Protein AF-A0A0F8Z8N8-F1 (afdb_monomer)

Secondary structure (DSSP, 8-state):
-----HHHHHHHHH-HHHHHHHHHHHHHHHHHHSS--BTTTB-EE-TTSEEESBTTB----EETTTS-HHHHHHH-HHHHHHH----

Mean predicted aligned error: 6.95 Å

Sequence (87 aa):
VFGQSREKVKEELSNPQFQHGIALVMRSIAQFIGGCKVGRSYRAIQPDGIVTPCVFMPLAVGDLKQEKFIDIWNHSPILAEIRVRDD

Solvent-accessible surface area (backbone atoms only — not comparable to full-atom values): 5344 Å² total; per-residue (Å²): 143,72,99,69,55,74,67,59,53,51,57,54,61,66,35,67,70,54,44,51,54,50,49,54,54,47,59,73,44,36,78,78,76,43,79,86,46,45,56,72,77,48,65,29,73,45,100,89,36,40,27,21,47,36,90,89,39,97,47,80,55,43,42,58,88,80,45,57,67,67,53,44,65,77,65,26,65,71,44,56,56,64,52,59,73,89,130

Foldseek 3Di:
DDPDDPVVVVVCCVDPVSVVVVVVVCVVCCLPPPDDCFLPPDWDADPQQFIGSHPPGPDGQDGVVVDPPVCSSPPGPVSVVVSDDDD

pLDDT: mean 89.25, std 8.98, range [49.53, 97.94]

Structure (mmCIF, N/CA/C/O backbone):
data_AF-A0A0F8Z8N8-F1
#
_entry.id   AF-A0A0F8Z8N8-F1
#
loop_
_atom_site.group_PDB
_atom_site.id
_atom_site.type_symbol
_atom_site.label_atom_id
_atom_site.label_alt_id
_atom_site.label_comp_id
_atom_site.label_asym_id
_atom_site.label_entity_id
_atom_site.label_seq_id
_atom_site.pdbx_PDB_ins_code
_atom_site.Cartn_x
_atom_site.Cartn_y
_atom_site.Cartn_z
_atom_site.occupancy
_atom_site.B_iso_or_equiv
_atom_site.auth_seq_id
_atom_site.auth_comp_id
_atom_site.auth_asym_id
_atom_site.auth_atom_id
_atom_site.pdbx_PDB_model_num
ATOM 1 N N . VAL A 1 1 ? 21.656 -15.903 -14.206 1.00 49.53 1 VAL A N 1
ATOM 2 C CA . VAL A 1 1 ? 20.395 -16.533 -14.673 1.00 49.53 1 VAL A CA 1
ATOM 3 C C . VAL A 1 1 ? 20.145 -16.303 -16.164 1.00 49.53 1 VAL A C 1
ATOM 5 O O . VAL A 1 1 ? 19.619 -17.201 -16.795 1.00 49.53 1 VAL A O 1
ATOM 8 N N . PHE A 1 2 ? 20.624 -15.211 -16.776 1.00 61.41 2 PHE A N 1
ATOM 9 C CA . PHE A 1 2 ? 20.548 -15.027 -18.234 1.00 61.41 2 PHE A CA 1
ATOM 10 C C . PHE A 1 2 ? 21.934 -14.701 -18.792 1.00 61.41 2 PHE A C 1
A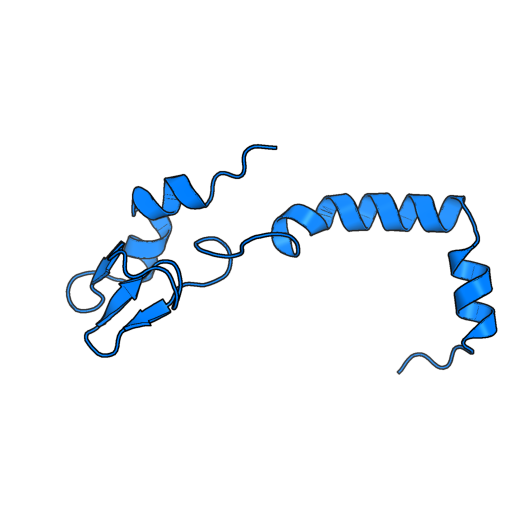TOM 12 O O . PHE A 1 2 ? 22.357 -13.558 -18.710 1.00 61.41 2 PHE A O 1
ATOM 19 N N . GLY A 1 3 ? 22.675 -15.706 -19.271 1.00 76.12 3 GLY A N 1
ATOM 20 C CA . GLY A 1 3 ? 24.081 -15.607 -19.704 1.00 76.12 3 GLY A CA 1
ATOM 21 C C . GLY A 1 3 ? 24.330 -14.764 -20.963 1.00 76.12 3 GLY A C 1
ATOM 22 O O . GLY A 1 3 ? 24.983 -15.230 -21.889 1.00 76.12 3 GLY A O 1
ATOM 23 N N . GLN A 1 4 ? 23.801 -13.544 -21.020 1.00 82.19 4 GLN A N 1
ATOM 24 C CA . GLN A 1 4 ? 24.054 -12.580 -22.084 1.00 82.19 4 GLN A CA 1
ATOM 25 C C . GLN A 1 4 ? 25.169 -11.604 -21.690 1.00 82.19 4 GLN A C 1
ATOM 27 O O . GLN A 1 4 ? 25.274 -11.191 -20.533 1.00 82.19 4 GLN A O 1
ATOM 32 N N . SER A 1 5 ? 25.995 -11.220 -22.667 1.00 88.19 5 SER A N 1
ATOM 33 C CA . SER A 1 5 ? 26.995 -10.163 -22.500 1.00 88.19 5 SER A CA 1
ATOM 34 C C . SER A 1 5 ? 26.336 -8.781 -22.506 1.00 88.19 5 SER A C 1
ATOM 36 O O . SER A 1 5 ? 25.294 -8.570 -23.134 1.00 88.19 5 SER A O 1
ATOM 38 N N . ARG A 1 6 ? 26.945 -7.812 -21.810 1.00 86.56 6 ARG A N 1
ATOM 39 C CA . ARG A 1 6 ? 26.428 -6.433 -21.723 1.00 86.56 6 ARG A CA 1
ATOM 40 C C . ARG A 1 6 ? 26.326 -5.769 -23.095 1.00 86.56 6 ARG A C 1
ATOM 42 O O . ARG A 1 6 ? 25.442 -4.949 -23.311 1.00 86.56 6 ARG A O 1
ATOM 49 N N . GLU A 1 7 ? 27.231 -6.114 -23.997 1.00 90.44 7 GLU A N 1
ATOM 50 C CA . GLU A 1 7 ? 27.321 -5.593 -25.357 1.00 90.44 7 GLU A CA 1
ATOM 51 C C . GLU A 1 7 ? 26.111 -6.042 -26.176 1.00 90.44 7 GLU A C 1
ATOM 53 O O . GLU A 1 7 ? 25.436 -5.206 -26.772 1.00 90.44 7 GLU A O 1
ATOM 58 N N . LYS A 1 8 ? 25.764 -7.333 -26.096 1.00 87.50 8 LYS A N 1
ATOM 59 C CA . LYS A 1 8 ? 24.601 -7.898 -26.785 1.00 87.50 8 LYS A CA 1
ATOM 60 C C . LYS A 1 8 ? 23.288 -7.303 -26.274 1.00 87.50 8 LYS A C 1
ATOM 62 O O . LYS A 1 8 ? 22.410 -6.971 -27.060 1.00 87.50 8 LYS A O 1
ATOM 67 N N . VAL A 1 9 ? 23.182 -7.091 -24.960 1.00 88.75 9 VAL A N 1
ATOM 68 C CA . VAL A 1 9 ? 22.015 -6.425 -24.358 1.00 88.75 9 VA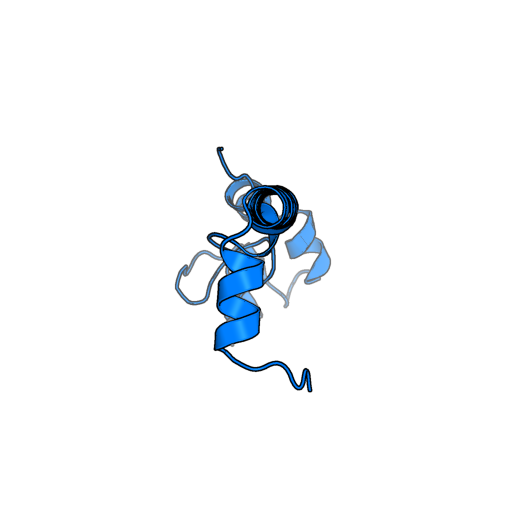L A CA 1
ATOM 69 C C . VAL A 1 9 ? 21.880 -4.981 -24.850 1.00 88.75 9 VAL A C 1
ATOM 71 O O . VAL A 1 9 ? 20.774 -4.537 -25.140 1.00 88.75 9 VAL A O 1
ATOM 74 N N . LYS A 1 10 ? 22.985 -4.232 -24.966 1.00 89.25 10 LYS A N 1
ATOM 75 C CA . LYS A 1 10 ? 22.954 -2.856 -25.490 1.00 89.25 10 LYS A CA 1
ATOM 76 C C . LYS A 1 10 ? 22.523 -2.799 -26.955 1.00 89.25 10 LYS A C 1
ATOM 78 O O . LYS A 1 10 ? 21.804 -1.875 -27.317 1.00 89.25 10 LYS A O 1
ATOM 83 N N . GLU A 1 11 ? 22.961 -3.757 -27.766 1.00 90.88 11 GLU A N 1
ATOM 84 C CA . GLU A 1 11 ? 22.576 -3.870 -29.175 1.00 90.88 11 GLU A CA 1
ATOM 85 C C . GLU A 1 11 ? 21.090 -4.225 -29.340 1.00 90.88 11 GLU A C 1
ATOM 87 O O . GLU A 1 11 ? 20.389 -3.604 -30.133 1.00 90.88 11 GLU A O 1
ATOM 92 N N . GLU A 1 12 ? 20.560 -5.153 -28.539 1.00 88.94 12 GLU A N 1
ATOM 93 C CA . GLU A 1 12 ? 19.119 -5.442 -28.539 1.00 88.94 12 GLU A CA 1
ATOM 94 C C . GLU A 1 12 ? 18.306 -4.228 -28.058 1.00 88.94 12 GLU A C 1
ATOM 96 O O . GLU A 1 12 ? 17.304 -3.862 -28.673 1.00 88.94 12 GLU A O 1
ATOM 101 N N . LEU A 1 13 ? 18.768 -3.543 -27.006 1.00 88.69 13 LEU A N 1
ATOM 102 C CA . LEU A 1 13 ? 18.117 -2.345 -26.472 1.00 88.69 13 LEU A CA 1
ATOM 103 C C . LEU A 1 13 ? 18.193 -1.126 -27.395 1.00 88.69 13 LEU A C 1
ATOM 105 O O . LEU A 1 13 ? 17.402 -0.209 -27.193 1.00 88.69 13 LEU A O 1
ATOM 109 N N . SER A 1 14 ? 19.105 -1.062 -28.369 1.00 90.00 14 SER A N 1
ATOM 110 C CA . SER A 1 14 ? 19.181 0.054 -29.324 1.00 90.00 14 SER A CA 1
ATOM 111 C C . SER A 1 14 ? 18.228 -0.106 -30.515 1.00 90.00 14 SER A C 1
ATOM 113 O O . SER A 1 14 ? 17.992 0.867 -31.231 1.00 90.00 14 SER A O 1
ATOM 115 N N . ASN A 1 15 ? 17.635 -1.291 -30.706 1.00 94.19 15 ASN A N 1
ATOM 116 C CA . ASN A 1 15 ? 16.670 -1.560 -31.769 1.00 94.19 15 ASN A CA 1
ATOM 117 C C . ASN A 1 15 ? 15.325 -0.832 -31.510 1.00 94.19 15 ASN A C 1
ATOM 119 O O . ASN A 1 15 ? 14.646 -1.146 -30.527 1.00 94.19 15 ASN A O 1
ATOM 123 N N . PRO A 1 16 ? 14.871 0.080 -32.396 1.00 92.88 16 PRO A N 1
ATOM 124 C CA . PRO A 1 16 ? 13.646 0.859 -32.187 1.00 92.88 16 PRO A CA 1
ATOM 125 C C . PRO A 1 16 ? 12.358 0.028 -32.084 1.00 92.88 16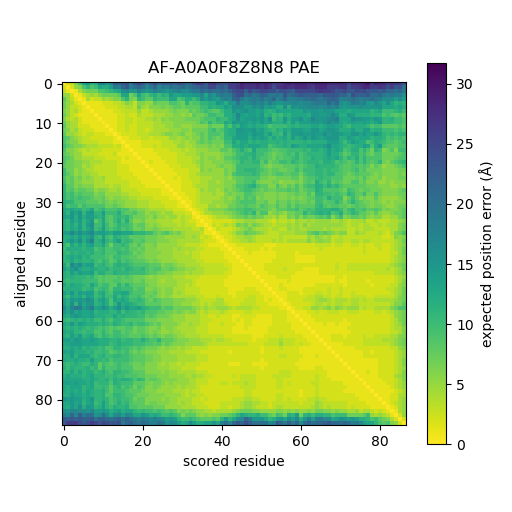 PRO A C 1
ATOM 127 O O . PRO A 1 16 ? 11.487 0.352 -31.277 1.00 92.88 16 PRO A O 1
ATOM 130 N N . GLN A 1 17 ? 12.225 -1.060 -32.853 1.00 92.12 17 GLN A N 1
ATOM 131 C CA . GLN A 1 17 ? 11.074 -1.968 -32.753 1.00 92.12 17 GLN A CA 1
ATOM 132 C C . GLN A 1 17 ? 11.030 -2.639 -31.378 1.00 92.12 17 GLN A C 1
ATOM 134 O O . GLN A 1 17 ? 9.965 -2.738 -30.764 1.00 92.12 17 GLN A O 1
ATOM 139 N N . PHE A 1 18 ? 12.191 -3.066 -30.877 1.00 91.25 18 PHE A N 1
ATOM 140 C CA . PHE A 1 18 ? 12.297 -3.673 -29.554 1.00 91.25 18 PHE A CA 1
ATOM 141 C C . PHE A 1 18 ? 11.990 -2.659 -28.445 1.00 91.25 18 PHE A C 1
ATOM 143 O O . PHE A 1 18 ? 11.191 -2.941 -27.551 1.00 91.25 18 PHE A O 1
ATOM 150 N N . GLN A 1 19 ? 12.535 -1.443 -28.548 1.00 92.31 19 GLN A N 1
ATOM 151 C CA . GLN A 1 19 ? 12.227 -0.340 -27.635 1.00 92.31 19 GLN A CA 1
ATOM 152 C C . GLN A 1 19 ? 10.733 -0.003 -27.616 1.00 92.31 19 GLN A C 1
ATOM 154 O O . GLN A 1 19 ? 10.168 0.204 -26.543 1.00 92.31 19 GLN A O 1
ATOM 159 N N . HIS A 1 20 ? 10.078 0.027 -28.779 1.00 92.50 20 HIS A N 1
ATOM 160 C CA . HIS A 1 20 ? 8.644 0.289 -28.872 1.00 92.50 20 HIS A CA 1
ATOM 161 C C . HIS A 1 20 ? 7.819 -0.811 -28.188 1.00 92.50 20 HIS A C 1
ATOM 163 O O . HIS A 1 20 ? 6.898 -0.509 -27.426 1.00 92.50 20 HIS A O 1
ATOM 169 N N . GLY A 1 21 ? 8.192 -2.080 -28.390 1.00 92.88 21 GLY A N 1
ATOM 170 C CA . GLY A 1 21 ? 7.582 -3.215 -27.697 1.00 92.88 21 GLY A CA 1
ATOM 171 C C . GLY A 1 21 ? 7.729 -3.119 -26.176 1.00 92.88 21 GLY A C 1
ATOM 172 O O . GLY A 1 21 ? 6.739 -3.223 -25.451 1.00 92.88 21 GLY A O 1
ATOM 173 N N . ILE A 1 22 ? 8.939 -2.825 -25.685 1.00 92.19 22 ILE A N 1
ATOM 174 C CA . ILE A 1 22 ? 9.179 -2.581 -24.255 1.00 92.19 22 ILE A CA 1
ATOM 175 C C . ILE A 1 22 ? 8.343 -1.403 -23.758 1.00 92.19 22 ILE A C 1
ATOM 177 O O . ILE A 1 22 ? 7.737 -1.501 -22.697 1.00 92.19 22 ILE A O 1
ATOM 181 N N . ALA A 1 23 ? 8.274 -0.298 -24.502 1.00 90.19 23 ALA A N 1
ATOM 182 C CA . ALA A 1 23 ? 7.524 0.882 -24.091 1.00 90.19 23 ALA A CA 1
ATOM 183 C C . ALA A 1 23 ? 6.026 0.586 -23.915 1.00 90.19 23 ALA A C 1
ATOM 185 O O . ALA A 1 23 ? 5.424 1.075 -22.961 1.00 90.19 23 ALA A O 1
ATOM 186 N N . LEU A 1 24 ? 5.427 -0.226 -24.790 1.00 91.62 24 LEU A N 1
ATOM 187 C CA . LEU A 1 24 ? 4.032 -0.664 -24.657 1.00 91.62 24 LEU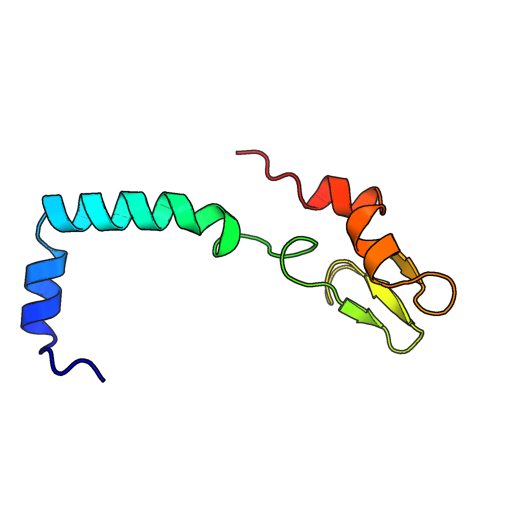 A CA 1
ATOM 188 C C . LEU A 1 24 ? 3.819 -1.496 -23.387 1.00 91.62 24 LEU A C 1
ATOM 190 O O . LEU A 1 24 ? 2.921 -1.194 -22.602 1.00 91.62 24 LEU A O 1
ATOM 194 N N . VAL A 1 25 ? 4.689 -2.481 -23.144 1.00 91.81 25 VAL A N 1
ATOM 195 C CA . VAL A 1 25 ? 4.635 -3.316 -21.932 1.00 91.81 25 VAL A CA 1
ATOM 196 C C . VAL A 1 25 ? 4.839 -2.470 -20.676 1.00 91.81 25 VAL A C 1
ATOM 198 O O . VAL A 1 25 ? 4.111 -2.610 -19.695 1.00 91.81 25 VAL A O 1
ATOM 201 N N . MET A 1 26 ? 5.799 -1.548 -20.706 1.00 89.69 26 MET A N 1
ATOM 202 C CA . MET A 1 26 ? 6.075 -0.648 -19.591 1.00 89.69 26 MET A CA 1
ATOM 203 C C . MET A 1 26 ? 4.872 0.241 -19.290 1.00 89.69 26 MET A C 1
ATOM 205 O O . MET A 1 26 ? 4.515 0.378 -18.124 1.00 89.69 26 MET A O 1
ATOM 209 N N . ARG A 1 27 ? 4.191 0.785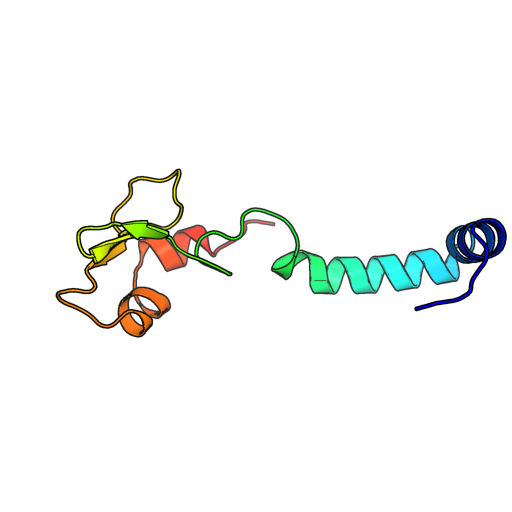 -20.309 1.00 87.25 27 ARG A N 1
ATOM 210 C CA . ARG A 1 27 ? 2.952 1.556 -20.113 1.00 87.25 27 ARG A CA 1
ATOM 211 C C . ARG A 1 27 ? 1.855 0.713 -19.468 1.00 87.25 27 ARG A C 1
ATOM 213 O O . ARG A 1 27 ? 1.236 1.185 -18.519 1.00 87.25 27 ARG A O 1
ATOM 220 N N . SER A 1 28 ? 1.653 -0.531 -19.911 1.00 87.19 28 SER A N 1
ATOM 221 C CA . SER A 1 28 ? 0.600 -1.386 -19.346 1.00 87.19 28 SER A CA 1
ATOM 222 C C . SER A 1 28 ? 0.854 -1.767 -17.885 1.00 87.19 28 SER A C 1
ATOM 224 O O . SER A 1 28 ? -0.093 -1.926 -17.117 1.00 87.19 28 SER A O 1
ATOM 226 N N . ILE A 1 29 ? 2.121 -1.891 -17.470 1.00 88.38 29 ILE A N 1
ATOM 227 C CA . ILE A 1 29 ? 2.460 -2.221 -16.076 1.00 88.38 29 ILE A CA 1
ATOM 228 C C . ILE A 1 29 ? 2.688 -0.986 -15.195 1.00 88.38 29 ILE A C 1
ATOM 230 O O . ILE A 1 29 ? 2.599 -1.093 -13.969 1.00 88.38 29 ILE A O 1
ATOM 234 N N . ALA A 1 30 ? 2.950 0.187 -15.784 1.00 85.50 30 ALA A N 1
ATOM 235 C CA . ALA A 1 30 ? 3.297 1.419 -15.071 1.00 85.50 30 ALA A CA 1
ATOM 236 C C . ALA A 1 30 ? 2.243 1.839 -14.042 1.00 85.50 30 ALA A C 1
ATOM 238 O O . ALA A 1 30 ? 2.596 2.412 -13.012 1.00 85.50 30 ALA A O 1
ATOM 239 N N . GLN A 1 31 ? 0.966 1.532 -14.271 1.00 76.44 31 GLN A N 1
ATOM 240 C CA . GLN A 1 31 ? -0.099 1.815 -13.306 1.00 76.44 31 GLN A CA 1
ATOM 241 C C . GLN A 1 31 ? 0.053 1.032 -11.990 1.00 76.44 31 GLN A C 1
ATOM 243 O O . GLN A 1 31 ? -0.327 1.538 -10.933 1.00 76.44 31 GLN A O 1
ATOM 248 N N . PHE A 1 32 ? 0.663 -0.156 -12.036 1.00 77.75 32 PHE A N 1
ATOM 249 C CA . PHE A 1 32 ? 0.885 -1.026 -10.879 1.00 77.75 32 PHE A CA 1
ATOM 250 C C . PHE A 1 32 ? 2.263 -0.805 -10.246 1.00 77.75 32 PHE A C 1
ATOM 252 O O . PHE A 1 32 ? 2.409 -0.764 -9.020 1.00 77.75 32 PHE A O 1
ATOM 259 N N . ILE A 1 33 ? 3.300 -0.666 -11.080 1.00 83.62 33 ILE A N 1
ATOM 260 C CA . ILE A 1 33 ? 4.681 -0.574 -10.593 1.00 83.62 33 ILE A CA 1
ATOM 261 C C . ILE A 1 33 ? 5.128 0.864 -10.314 1.00 83.62 33 ILE A C 1
ATOM 263 O O . ILE A 1 33 ? 5.948 1.056 -9.419 1.00 83.62 33 ILE A O 1
ATOM 267 N N . GLY A 1 34 ? 4.567 1.854 -11.009 1.00 81.19 34 GLY A N 1
ATOM 268 C CA . GLY A 1 34 ? 4.945 3.260 -10.898 1.00 81.19 34 GLY A CA 1
ATOM 269 C C . GLY A 1 34 ? 4.092 4.064 -9.911 1.00 81.19 34 GLY A C 1
ATOM 270 O O . GLY A 1 34 ? 2.936 3.738 -9.623 1.00 81.19 34 GLY A O 1
ATOM 271 N N . GLY A 1 35 ? 4.672 5.160 -9.420 1.00 83.62 35 GLY A N 1
ATOM 272 C CA . GLY A 1 35 ? 4.005 6.129 -8.548 1.00 83.62 35 GLY A CA 1
ATOM 273 C C . GLY A 1 35 ? 3.759 5.650 -7.112 1.00 83.62 35 GLY A C 1
ATOM 274 O O . GLY A 1 35 ? 4.255 4.611 -6.672 1.00 83.62 35 GLY A O 1
ATOM 275 N N . CYS A 1 36 ? 2.981 6.439 -6.368 1.00 86.38 36 CYS A N 1
ATOM 276 C CA . CYS A 1 36 ? 2.642 6.185 -4.967 1.00 86.38 36 CYS A CA 1
ATOM 277 C C . CYS A 1 36 ? 1.754 4.938 -4.815 1.00 86.38 36 CYS A C 1
ATOM 279 O O . CYS A 1 36 ? 0.666 4.879 -5.379 1.00 86.38 36 CYS A O 1
ATOM 281 N N . LYS A 1 37 ? 2.188 3.926 -4.056 1.00 86.19 37 LYS A N 1
ATOM 282 C CA . LYS A 1 37 ? 1.471 2.635 -3.929 1.00 86.19 37 LYS A CA 1
ATOM 283 C C . LYS A 1 37 ? 0.467 2.574 -2.773 1.00 86.19 37 LYS A C 1
ATOM 285 O O . LYS A 1 37 ? -0.157 1.533 -2.550 1.00 86.19 37 LYS A O 1
ATOM 290 N N . VAL A 1 38 ? 0.335 3.673 -2.039 1.00 88.25 38 VAL A N 1
ATOM 291 C CA . VAL A 1 38 ? -0.540 3.824 -0.875 1.00 88.25 38 VAL A CA 1
ATOM 292 C C . VAL A 1 38 ? -1.974 3.465 -1.255 1.00 88.25 38 VAL A C 1
ATOM 294 O O . VAL A 1 38 ? -2.474 3.881 -2.296 1.00 88.25 38 VAL A O 1
ATOM 297 N N . GLY A 1 39 ? -2.611 2.610 -0.454 1.00 82.19 39 GLY A N 1
ATOM 298 C CA . GLY A 1 39 ? -3.986 2.168 -0.692 1.00 82.19 39 GLY A CA 1
ATOM 299 C C . GLY A 1 39 ? -4.174 1.221 -1.886 1.00 82.19 39 GLY A C 1
ATOM 300 O O . GLY A 1 39 ? -5.236 0.611 -1.982 1.00 82.19 39 GLY A O 1
ATOM 301 N N . ARG A 1 40 ? -3.167 1.042 -2.757 1.00 85.88 40 ARG A N 1
ATOM 302 C CA . ARG A 1 40 ? -3.214 0.180 -3.956 1.00 85.88 40 ARG A CA 1
ATOM 303 C C . ARG A 1 40 ? -2.457 -1.131 -3.774 1.00 85.88 40 ARG A C 1
ATOM 305 O O . ARG A 1 40 ? -2.955 -2.180 -4.162 1.00 85.88 40 ARG A O 1
ATOM 312 N N . SER A 1 41 ? -1.271 -1.076 -3.171 1.00 88.31 41 SER A N 1
ATOM 313 C CA . SER A 1 41 ? -0.430 -2.261 -2.942 1.00 88.31 41 SER A CA 1
ATOM 314 C C . SER A 1 41 ? -0.150 -2.525 -1.469 1.00 88.31 41 SER A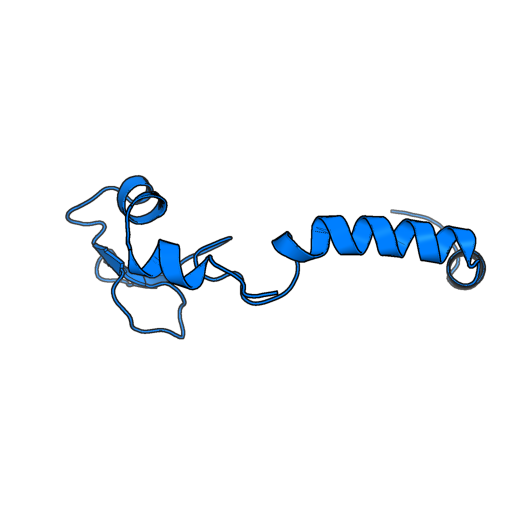 C 1
ATOM 316 O O . SER A 1 41 ? 0.116 -3.665 -1.108 1.00 88.31 41 SER A O 1
ATOM 318 N N . TYR A 1 42 ? -0.182 -1.495 -0.621 1.00 91.31 42 TYR A N 1
ATOM 319 C CA . TYR A 1 42 ? 0.073 -1.656 0.808 1.00 91.31 42 TYR A CA 1
ATOM 320 C C . TYR A 1 42 ? -0.657 -0.609 1.651 1.00 91.31 42 TYR A C 1
ATOM 322 O O . TYR A 1 42 ? -1.172 0.390 1.134 1.00 91.31 42 TYR A O 1
ATOM 330 N N . ARG A 1 43 ? -0.660 -0.871 2.962 1.00 92.94 43 ARG A N 1
ATOM 331 C CA . ARG A 1 43 ? -1.007 0.049 4.051 1.00 92.94 43 ARG A CA 1
ATOM 332 C C . ARG A 1 43 ? -0.082 -0.173 5.237 1.00 92.94 43 ARG A C 1
ATOM 334 O O . ARG A 1 43 ? 0.615 -1.185 5.283 1.00 92.94 43 ARG A O 1
ATOM 341 N N . ALA A 1 44 ? -0.089 0.765 6.171 1.00 95.06 44 ALA A N 1
ATOM 342 C CA . ALA A 1 44 ? 0.589 0.617 7.446 1.00 95.06 44 ALA A CA 1
ATOM 343 C C . ALA A 1 44 ? -0.420 0.243 8.538 1.00 95.06 44 ALA A C 1
ATOM 345 O O . ALA A 1 44 ? -1.571 0.676 8.518 1.00 95.06 44 ALA A O 1
ATOM 346 N N . ILE A 1 45 ? 0.019 -0.602 9.467 1.00 96.12 45 ILE A N 1
ATOM 347 C CA . ILE A 1 45 ? -0.731 -0.973 10.665 1.00 96.12 45 ILE A CA 1
ATOM 348 C C . ILE A 1 45 ? 0.101 -0.487 11.842 1.00 96.12 45 ILE A C 1
ATOM 350 O O . ILE A 1 45 ? 1.268 -0.860 11.978 1.00 96.12 45 ILE A O 1
ATOM 354 N N . GLN A 1 46 ? -0.497 0.361 12.664 1.00 95.56 46 GLN A N 1
ATOM 355 C CA . GLN A 1 46 ? 0.131 0.919 13.847 1.00 95.56 46 GLN A CA 1
ATOM 356 C C . GLN A 1 46 ? 0.093 -0.097 15.002 1.00 95.56 46 GLN A C 1
ATOM 358 O O . GLN A 1 46 ? -0.748 -1.001 15.001 1.00 95.56 46 GLN A O 1
ATOM 363 N N . PRO A 1 47 ? 0.981 0.024 16.009 1.00 95.56 47 PRO A N 1
ATOM 364 C CA . PRO A 1 47 ? 1.054 -0.935 17.118 1.00 95.56 47 PRO A CA 1
ATOM 365 C C . PRO A 1 47 ? -0.245 -1.085 17.921 1.00 95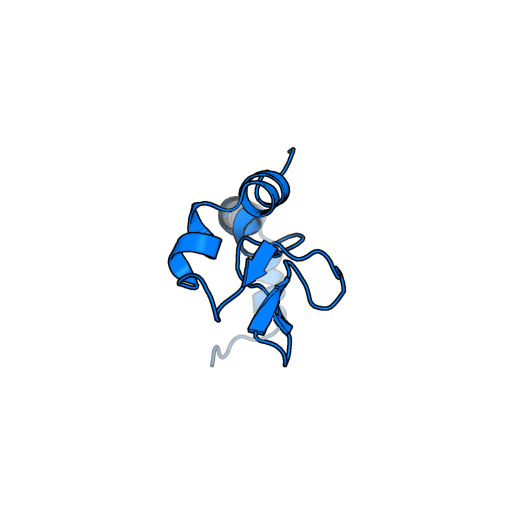.56 47 PRO A C 1
ATOM 367 O O . PRO A 1 47 ? -0.472 -2.108 18.560 1.00 95.56 47 PRO A O 1
ATOM 370 N N . ASP A 1 48 ? -1.099 -0.066 17.898 1.00 96.19 48 ASP A N 1
ATOM 371 C CA . ASP A 1 48 ? -2.401 -0.039 18.557 1.00 96.19 48 ASP A CA 1
ATOM 3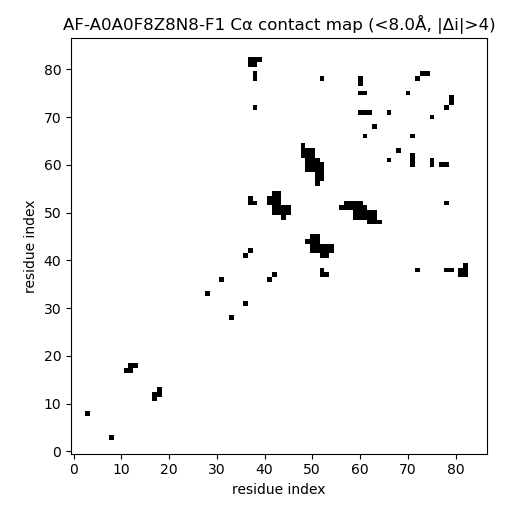72 C C . ASP A 1 48 ? -3.537 -0.639 17.710 1.00 96.19 48 ASP A C 1
ATOM 374 O O . ASP A 1 48 ? -4.661 -0.718 18.204 1.00 96.19 48 ASP A O 1
ATOM 378 N N . GLY A 1 49 ? -3.259 -1.110 16.491 1.00 96.69 49 GLY A N 1
ATOM 379 C CA . GLY A 1 49 ? -4.239 -1.706 15.580 1.00 96.69 49 GLY A CA 1
ATOM 380 C C . GLY A 1 49 ? -4.857 -0.728 14.580 1.00 96.69 49 GLY A C 1
ATOM 381 O O . GLY A 1 49 ? -5.596 -1.169 13.695 1.00 96.69 49 GLY A O 1
ATOM 382 N N . ILE A 1 50 ? -4.528 0.567 14.659 1.00 97.44 50 ILE A N 1
ATOM 383 C CA . ILE A 1 50 ? -5.009 1.563 13.699 1.0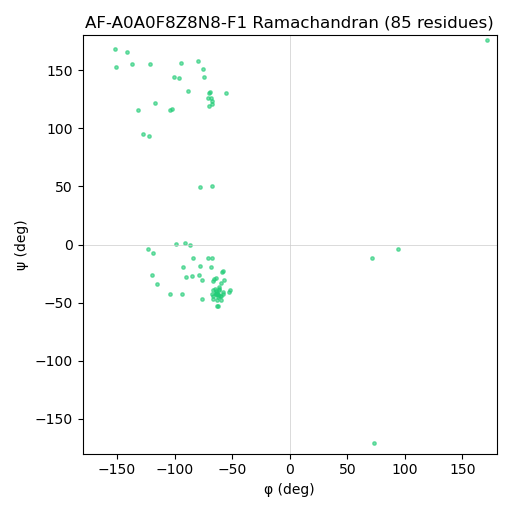0 97.44 50 ILE A CA 1
ATOM 384 C C . ILE A 1 50 ? -4.349 1.336 12.341 1.00 97.44 50 ILE A C 1
ATOM 386 O O . ILE A 1 50 ? -3.128 1.221 12.222 1.00 97.44 50 ILE A O 1
ATOM 390 N N . VAL A 1 51 ? -5.158 1.301 11.288 1.00 97.25 51 VAL A N 1
ATOM 391 C CA . VAL A 1 51 ? -4.670 1.252 9.912 1.00 97.25 51 VAL A CA 1
ATOM 392 C C . VAL A 1 51 ? -4.471 2.675 9.415 1.00 97.25 51 VAL A C 1
ATOM 394 O O . VAL A 1 51 ? -5.369 3.510 9.530 1.00 97.25 51 VAL A O 1
ATOM 397 N N . THR A 1 52 ? -3.316 2.936 8.809 1.00 96.25 52 THR A N 1
ATOM 398 C CA . THR A 1 52 ? -3.021 4.179 8.094 1.00 96.25 52 THR A CA 1
ATOM 399 C C . THR A 1 52 ? -2.655 3.885 6.632 1.00 96.25 52 THR A C 1
ATOM 401 O O . THR A 1 52 ? -2.211 2.780 6.294 1.00 96.25 52 THR A O 1
ATOM 404 N N . PRO A 1 53 ? -2.838 4.840 5.704 1.00 93.44 53 PRO A N 1
ATOM 405 C CA . PRO A 1 53 ? -2.519 4.635 4.296 1.00 93.44 53 PRO A CA 1
ATOM 406 C C . PRO A 1 53 ? -1.032 4.331 4.075 1.00 93.44 53 PRO A C 1
ATOM 408 O O . PRO A 1 53 ? -0.672 3.508 3.232 1.00 93.44 53 PRO A O 1
ATOM 411 N N . CYS A 1 54 ? -0.163 5.001 4.833 1.00 92.56 54 CYS A N 1
ATOM 412 C CA . CYS A 1 54 ? 1.286 4.940 4.716 1.00 92.56 54 CYS A CA 1
ATOM 413 C C . CYS A 1 54 ? 1.926 5.192 6.082 1.00 92.56 54 CYS A C 1
ATOM 415 O O . CYS A 1 54 ? 1.395 5.966 6.872 1.00 92.56 54 CYS A O 1
ATOM 417 N N . VAL A 1 55 ? 3.124 4.648 6.312 1.00 91.75 55 VAL A N 1
ATOM 418 C CA . VAL A 1 55 ? 3.918 4.919 7.526 1.00 91.75 55 VAL A CA 1
ATOM 419 C C . VAL A 1 55 ? 4.240 6.408 7.720 1.00 91.75 55 VAL A C 1
ATOM 421 O O . VAL A 1 55 ? 4.484 6.841 8.839 1.00 91.75 55 VAL A O 1
ATOM 424 N N . PHE A 1 56 ? 4.208 7.199 6.642 1.00 90.25 56 PHE A N 1
ATOM 425 C CA . PHE A 1 56 ? 4.455 8.646 6.660 1.00 90.25 56 PHE A CA 1
ATOM 426 C C . PHE A 1 56 ? 3.176 9.497 6.654 1.00 90.25 56 PHE A C 1
ATOM 428 O O . PHE A 1 56 ? 3.258 10.720 6.624 1.00 90.25 56 PHE A O 1
ATOM 435 N N . MET A 1 57 ? 1.996 8.873 6.650 1.00 90.25 57 MET A N 1
ATOM 436 C CA . MET A 1 57 ? 0.707 9.561 6.604 1.00 90.25 57 MET A CA 1
ATOM 437 C C . MET A 1 57 ? -0.116 9.138 7.825 1.00 90.25 57 MET A C 1
ATOM 439 O O . MET A 1 57 ? -0.796 8.113 7.755 1.00 90.25 57 MET A O 1
ATOM 443 N N . PRO A 1 58 ? -0.066 9.891 8.942 1.00 88.31 58 PRO A N 1
ATOM 444 C CA . PRO A 1 58 ? -0.742 9.542 10.193 1.00 88.31 58 PRO A CA 1
ATOM 445 C C . PRO A 1 58 ? -2.248 9.851 10.129 1.00 88.31 58 PRO A C 1
ATOM 447 O O . PRO A 1 58 ? -2.806 10.511 10.999 1.00 88.31 58 PRO A O 1
ATOM 450 N N . LEU A 1 59 ? -2.905 9.400 9.063 1.00 93.06 59 LEU A N 1
ATOM 451 C CA . LEU A 1 59 ? -4.340 9.503 8.856 1.00 93.06 59 LEU A CA 1
ATOM 452 C C . LEU A 1 59 ? -4.957 8.142 9.165 1.00 93.06 59 LEU A C 1
ATOM 454 O O . LEU A 1 59 ? -4.639 7.163 8.494 1.00 93.06 59 LEU A O 1
ATOM 458 N N . ALA A 1 60 ? -5.814 8.066 10.178 1.00 95.50 60 ALA A N 1
ATOM 459 C CA . ALA A 1 60 ? -6.522 6.832 10.490 1.00 95.50 60 ALA A CA 1
ATOM 460 C C . ALA A 1 60 ? -7.546 6.526 9.390 1.00 95.50 60 ALA A C 1
ATOM 462 O O . ALA A 1 60 ? -8.328 7.392 9.001 1.00 95.50 60 ALA A O 1
ATOM 463 N N . VAL A 1 61 ? -7.536 5.291 8.892 1.00 96.38 61 VAL A N 1
ATOM 464 C CA . VAL A 1 61 ? -8.480 4.833 7.862 1.00 96.38 61 VAL A CA 1
ATOM 465 C C . VAL A 1 61 ? -9.299 3.613 8.265 1.00 96.38 61 VAL A C 1
ATOM 467 O O . VAL A 1 61 ? -10.172 3.209 7.498 1.00 96.38 61 VAL A O 1
ATOM 470 N N . GLY A 1 62 ? -9.020 3.060 9.446 1.00 96.62 62 GLY A N 1
ATOM 471 C CA . GLY A 1 62 ? -9.809 2.036 10.125 1.00 96.62 62 GLY A CA 1
ATOM 472 C C . GLY A 1 62 ? -9.085 1.483 11.354 1.00 96.62 62 GLY A C 1
ATOM 473 O O . GLY A 1 62 ? -7.931 1.842 11.611 1.00 96.62 62 GLY A O 1
ATOM 474 N N . ASP A 1 63 ? -9.752 0.601 12.096 1.00 97.69 63 ASP A N 1
ATOM 475 C CA . ASP A 1 63 ? -9.234 -0.025 13.322 1.00 97.69 63 ASP A CA 1
ATOM 476 C C . ASP A 1 63 ? -9.445 -1.547 13.309 1.00 97.69 63 ASP A C 1
ATOM 478 O O . ASP A 1 63 ? -10.569 -2.046 13.365 1.00 97.69 63 ASP A O 1
ATOM 482 N N . LEU A 1 64 ? -8.347 -2.309 13.306 1.00 97.94 64 LEU A N 1
ATOM 483 C CA . LEU A 1 64 ? -8.389 -3.776 13.271 1.00 97.94 64 LEU A CA 1
ATOM 484 C C . LEU A 1 64 ? -8.963 -4.425 14.535 1.00 97.94 64 LEU A C 1
ATOM 486 O O . LEU A 1 64 ? -9.234 -5.626 14.530 1.00 97.94 64 LEU A O 1
ATOM 490 N N . LYS A 1 65 ? -9.151 -3.664 15.617 1.00 97.12 65 LYS A N 1
ATOM 491 C CA . LYS A 1 65 ? -9.857 -4.135 16.815 1.00 97.12 65 LYS A CA 1
ATOM 492 C C . LYS A 1 65 ? -11.376 -4.126 16.643 1.00 97.12 65 LYS A C 1
ATOM 494 O O . LYS A 1 65 ? -12.062 -4.783 17.423 1.00 97.12 65 LYS A O 1
ATOM 499 N N . GLN A 1 66 ? -11.894 -3.389 15.659 1.00 97.56 66 GLN A N 1
ATOM 500 C CA . GLN A 1 66 ? -13.329 -3.160 15.463 1.00 97.56 66 GLN A CA 1
ATOM 501 C C . GLN A 1 66 ? -13.852 -3.766 14.156 1.00 97.56 66 GLN A C 1
ATOM 503 O O . GLN A 1 66 ? -14.979 -4.251 14.103 1.00 97.56 66 GLN A O 1
ATOM 508 N N . GLU A 1 67 ? -13.033 -3.771 13.108 1.00 97.06 67 GLU A N 1
ATOM 509 C CA . GLU A 1 67 ? -13.425 -4.158 11.753 1.00 97.06 67 GLU A CA 1
ATOM 510 C C . GLU A 1 67 ? -12.364 -5.050 11.097 1.00 97.06 67 GLU A C 1
ATOM 512 O O . GLU A 1 67 ? -11.183 -5.043 11.455 1.00 97.06 67 GLU A O 1
ATOM 517 N N . LYS A 1 68 ? -12.775 -5.863 10.116 1.00 97.75 68 LYS A N 1
ATOM 518 C CA . LYS A 1 68 ? -11.830 -6.723 9.398 1.00 97.75 68 LYS A CA 1
ATOM 519 C C . LYS A 1 68 ? -10.998 -5.875 8.445 1.00 97.75 68 LYS A C 1
ATOM 521 O O . LYS A 1 68 ? -11.516 -4.995 7.764 1.00 97.75 68 LYS A O 1
ATOM 526 N N . PHE A 1 69 ? -9.727 -6.239 8.280 1.00 96.25 69 PHE A N 1
ATOM 527 C CA . PHE A 1 69 ? -8.835 -5.567 7.328 1.00 96.25 69 PHE A CA 1
ATOM 528 C C . PHE A 1 69 ? -9.424 -5.467 5.913 1.00 96.25 69 PHE A C 1
ATOM 530 O O . PHE A 1 69 ? -9.257 -4.445 5.255 1.00 96.25 69 PHE A O 1
ATOM 537 N N . ILE A 1 70 ? -10.115 -6.510 5.439 1.00 96.38 70 ILE A N 1
ATOM 538 C CA . ILE A 1 70 ? -10.711 -6.526 4.096 1.00 96.38 70 ILE A CA 1
ATOM 539 C C . ILE A 1 70 ? -11.841 -5.498 3.939 1.00 96.38 70 ILE A C 1
ATOM 541 O O . ILE A 1 70 ? -12.008 -4.941 2.854 1.00 96.38 70 ILE A O 1
ATOM 545 N N . ASP A 1 71 ? -12.554 -5.189 5.022 1.00 97.44 71 ASP A N 1
ATOM 546 C CA . ASP A 1 71 ? -13.651 -4.223 5.020 1.00 97.44 71 ASP A CA 1
ATOM 547 C C . ASP A 1 71 ? -13.084 -2.798 4.984 1.00 97.44 71 ASP A C 1
ATOM 549 O O . ASP A 1 71 ? -13.413 -2.030 4.076 1.00 97.44 71 ASP A O 1
ATOM 553 N N . ILE A 1 72 ? -12.091 -2.502 5.838 1.00 96.25 72 ILE A N 1
ATOM 554 C CA . ILE A 1 72 ? -11.258 -1.287 5.736 1.00 96.25 72 ILE A CA 1
ATOM 555 C C . ILE A 1 72 ? -10.677 -1.179 4.318 1.00 96.25 72 ILE A C 1
ATOM 557 O O . ILE A 1 72 ? -10.552 -0.093 3.742 1.00 96.25 72 ILE A O 1
ATOM 561 N N . TRP A 1 73 ? -10.241 -2.302 3.736 1.00 95.00 73 TRP A N 1
ATOM 562 C CA . TRP A 1 73 ? -9.638 -2.323 2.412 1.00 95.00 73 TRP A CA 1
ATOM 563 C C . TRP A 1 73 ? -10.609 -1.879 1.328 1.00 95.00 73 TRP A C 1
ATOM 565 O O . TRP A 1 73 ? -10.283 -0.965 0.567 1.00 95.00 73 TRP A O 1
ATOM 575 N N . ASN A 1 74 ? -11.787 -2.484 1.270 1.00 94.88 74 ASN A N 1
ATOM 576 C CA . ASN A 1 74 ? -12.729 -2.276 0.178 1.00 94.88 74 ASN A CA 1
ATOM 577 C C . ASN A 1 74 ? -13.625 -1.047 0.360 1.00 94.88 74 ASN A C 1
ATOM 579 O O . ASN A 1 74 ? -14.049 -0.479 -0.643 1.00 94.88 74 ASN A O 1
ATOM 583 N N . HIS A 1 75 ? -13.893 -0.624 1.599 1.00 95.50 75 HIS A N 1
ATOM 584 C CA . HIS A 1 75 ? -14.998 0.300 1.880 1.00 95.50 75 HIS A CA 1
ATOM 585 C C . HIS A 1 75 ? -14.591 1.638 2.496 1.00 95.50 75 HIS A C 1
ATOM 587 O O . HIS A 1 75 ? -15.428 2.532 2.593 1.00 95.50 75 HIS A O 1
ATOM 593 N N . SER A 1 76 ? -13.327 1.829 2.877 1.00 94.25 76 SER A N 1
ATOM 594 C CA . SER A 1 76 ? -12.908 3.122 3.420 1.00 94.25 76 SER A CA 1
ATOM 595 C C . SER A 1 76 ? -12.919 4.225 2.343 1.00 94.25 76 SER A C 1
ATOM 597 O O . SER A 1 76 ? -12.255 4.073 1.309 1.00 94.25 76 SER A O 1
ATOM 599 N N . PRO A 1 77 ? -13.609 5.357 2.584 1.00 93.06 77 PRO A N 1
ATOM 600 C CA . PRO A 1 77 ? -13.743 6.441 1.609 1.00 93.06 77 PRO A CA 1
ATOM 601 C C . PRO A 1 77 ? -12.408 7.136 1.326 1.00 93.06 77 PRO A C 1
ATOM 603 O O . PRO A 1 77 ? -12.082 7.389 0.171 1.00 93.06 77 PRO A O 1
ATOM 606 N N . ILE A 1 78 ? -11.584 7.336 2.361 1.00 92.12 78 ILE A N 1
ATOM 607 C CA . ILE A 1 78 ? -10.236 7.912 2.232 1.00 92.12 78 ILE A CA 1
ATOM 608 C C . ILE A 1 78 ? -9.394 7.065 1.277 1.00 92.12 78 ILE A C 1
ATOM 610 O O . ILE A 1 78 ? -8.642 7.565 0.445 1.00 92.12 78 ILE A O 1
ATOM 614 N N . LEU A 1 79 ? -9.520 5.746 1.392 1.00 92.31 79 LEU A N 1
ATOM 615 C CA . LEU A 1 79 ? -8.739 4.823 0.588 1.00 92.31 79 LEU A CA 1
ATOM 616 C C . LEU A 1 79 ? -9.261 4.734 -0.839 1.00 92.31 79 LEU A C 1
ATOM 618 O O . LEU A 1 79 ? -8.465 4.500 -1.739 1.00 92.31 79 LEU A O 1
ATOM 622 N N . ALA A 1 80 ? -10.562 4.918 -1.055 1.00 91.69 80 ALA A N 1
ATOM 623 C CA . ALA A 1 80 ? -11.116 5.067 -2.393 1.00 91.69 80 ALA A CA 1
ATOM 624 C C . ALA A 1 80 ? -10.553 6.317 -3.086 1.00 91.69 80 ALA A C 1
ATOM 626 O O . ALA A 1 80 ? -10.099 6.209 -4.220 1.00 91.69 80 ALA A O 1
ATOM 627 N N . GLU A 1 81 ? -10.490 7.449 -2.383 1.00 90.06 81 GLU A N 1
ATOM 628 C CA . GLU A 1 81 ? -9.989 8.721 -2.916 1.00 90.06 81 GLU A CA 1
ATOM 629 C C . GLU A 1 81 ? -8.513 8.637 -3.327 1.00 90.06 81 GLU A C 1
ATOM 631 O O . GLU A 1 81 ? -8.174 8.874 -4.481 1.00 90.06 81 GLU A O 1
ATOM 636 N N . ILE A 1 82 ? -7.626 8.178 -2.437 1.00 88.62 82 ILE A N 1
ATOM 637 C CA . ILE A 1 82 ? -6.179 8.132 -2.730 1.00 88.62 82 ILE A CA 1
ATOM 638 C C . ILE A 1 82 ? -5.774 7.059 -3.756 1.00 88.62 82 ILE A C 1
ATOM 640 O O . ILE A 1 82 ? -4.619 7.010 -4.186 1.00 88.62 82 ILE A O 1
ATOM 644 N N . ARG A 1 83 ? -6.681 6.133 -4.094 1.00 87.75 83 ARG A N 1
ATOM 645 C CA . ARG A 1 83 ? -6.458 5.139 -5.156 1.00 87.75 83 ARG A CA 1
ATOM 646 C C . ARG A 1 83 ? -6.669 5.729 -6.537 1.00 87.75 83 ARG A C 1
ATOM 648 O O . ARG A 1 83 ? -6.100 5.187 -7.488 1.00 87.75 83 ARG A O 1
ATOM 655 N N . VAL A 1 84 ? -7.496 6.767 -6.641 1.00 83.00 84 VAL A N 1
ATOM 656 C CA . VAL A 1 84 ? -7.707 7.476 -7.894 1.00 83.00 84 VAL A CA 1
ATOM 657 C C . VAL A 1 84 ? -6.405 8.181 -8.230 1.00 83.00 84 VAL A C 1
ATOM 659 O O . VAL A 1 84 ? -5.829 8.912 -7.427 1.00 83.00 84 VAL A O 1
ATOM 662 N N . ARG A 1 85 ? -5.895 7.872 -9.413 1.00 69.56 85 ARG A N 1
ATOM 663 C CA . ARG A 1 85 ? -4.769 8.569 -9.999 1.00 69.56 85 ARG A CA 1
ATOM 664 C C . ARG A 1 85 ? -5.382 9.454 -11.069 1.00 69.56 85 ARG A C 1
ATOM 666 O O . ARG A 1 85 ? -5.989 8.915 -11.985 1.00 69.56 85 ARG A O 1
ATOM 673 N N . ASP A 1 86 ? -5.267 10.764 -10.905 1.00 62.28 86 ASP A N 1
ATOM 674 C CA . ASP A 1 86 ? -5.519 11.677 -12.013 1.00 62.28 86 ASP A CA 1
ATOM 675 C C . ASP A 1 86 ? -4.353 11.512 -12.998 1.00 62.28 86 ASP A C 1
ATOM 677 O O . ASP A 1 86 ? -3.180 11.524 -12.596 1.00 62.28 86 ASP A O 1
ATOM 681 N N . ASP A 1 87 ? -4.689 11.233 -14.253 1.00 54.84 87 ASP A N 1
ATOM 682 C CA . ASP A 1 87 ? -3.746 11.004 -15.350 1.00 54.84 87 ASP A CA 1
ATOM 683 C C . ASP A 1 87 ? -3.103 12.309 -15.831 1.00 54.84 87 ASP A C 1
ATOM 685 O O . ASP A 1 87 ? -3.846 13.293 -16.053 1.00 54.84 87 ASP A O 1
#

Organism: NCBI:txid412755

Radius of gyration: 19.81 Å; Cα contacts (8 Å, |Δi|>4): 75; chains: 1; bounding box: 42×28×51 Å

Nearest PDB structures (foldseek):
  6efn-assembly1_A-2  TM=5.513E-01  e=1.429E-01  Bacillus subtilis subsp. subtilis str. 168

InterPro domains:
  IPR013785 Aldolase-type TIM barrel [G3DSA:3.20.20.70] (3-85)
  IPR023885 4Fe4S-binding SPASM domain [PF13186] (36-83)
  IPR058240 Radical SAM superfamily [SSF102114] (22-82)